Protein AF-A0A9E7U397-F1 (afdb_monomer)

Solvent-accessible surface area (backbone atoms only — not comparable to full-atom values): 7017 Å² total; per-residue (Å²): 142,60,69,73,54,60,52,48,53,43,51,49,54,28,58,77,47,36,85,42,68,35,24,32,30,42,39,31,30,74,76,70,73,52,68,56,55,71,66,28,56,56,48,25,14,54,76,50,63,19,50,35,19,38,38,29,32,56,91,81,22,45,33,40,37,34,31,75,79,85,44,34,35,40,39,33,34,32,80,96,76,44,77,77,44,74,53,75,40,52,72,71,59,47,50,60,67,51,56,92,46,42,78,70,41,81,42,44,31,78,81,39,66,80,60,35,69,68,49,48,60,50,55,58,68,80,49,137

Sequence (128 aa):
MSTGSSDEDLRETLLEHSDHRAVRNVFQAHVGGGEADLTDLLETMRATDGVVALVAQDGAADVYARWNGTRFEHLSVWPPWTITNYDHTDRADLERFLDGKANVRPTLHDATPFASPTTVGSLQRFWP

pLDDT: mean 89.65, std 13.43, range [36.56, 98.44]

Organism: NCBI:txid1364945

Radius of gyration: 14.21 Å; Cα contacts (8 Å, |Δi|>4): 202; chains: 1; bounding box: 32×30×36 Å

Mean predicted aligned error: 5.09 Å

Structure (mmCIF, N/CA/C/O backbone):
data_AF-A0A9E7U397-F1
#
_entry.id   AF-A0A9E7U397-F1
#
loop_
_atom_site.group_PDB
_atom_site.id
_atom_site.type_symbol
_atom_site.label_atom_id
_atom_site.label_alt_id
_atom_site.label_comp_id
_atom_site.label_asym_id
_atom_site.label_entity_id
_atom_site.label_seq_id
_atom_site.pdbx_PDB_ins_code
_atom_site.Cartn_x
_atom_site.Cartn_y
_atom_site.Cartn_z
_atom_site.occupancy
_atom_site.B_iso_or_equiv
_atom_site.auth_seq_id
_atom_site.auth_comp_id
_atom_site.auth_asym_id
_atom_site.auth_atom_id
_atom_site.pdbx_PDB_model_num
ATOM 1 N N . MET A 1 1 ? 19.650 1.712 11.452 1.00 40.09 1 MET A N 1
ATOM 2 C CA . MET A 1 1 ? 18.913 0.943 12.475 1.00 40.09 1 MET A CA 1
ATOM 3 C C . MET A 1 1 ? 17.687 1.766 12.847 1.00 40.09 1 MET A C 1
ATOM 5 O O . MET A 1 1 ? 17.814 2.626 13.701 1.00 40.09 1 MET A O 1
ATOM 9 N N . SER A 1 2 ? 16.558 1.569 12.158 1.00 46.00 2 SER A N 1
ATOM 10 C CA . SER A 1 2 ? 15.288 2.277 12.446 1.00 46.00 2 SER A CA 1
ATOM 11 C C . SER A 1 2 ? 14.057 1.376 12.298 1.00 46.00 2 SER A C 1
ATOM 13 O O . SER A 1 2 ? 12.939 1.840 12.464 1.00 46.00 2 SER A O 1
ATOM 15 N N . THR A 1 3 ? 14.248 0.083 12.017 1.00 54.09 3 THR A N 1
ATOM 16 C CA . THR A 1 3 ? 13.162 -0.864 11.734 1.00 54.09 3 THR A CA 1
ATOM 17 C C . THR A 1 3 ? 12.205 -1.050 12.910 1.00 54.09 3 THR A C 1
ATOM 19 O O . THR A 1 3 ? 11.043 -1.331 12.679 1.00 54.09 3 THR A O 1
ATOM 22 N N . GLY A 1 4 ? 12.668 -0.853 14.150 1.00 61.34 4 GLY A N 1
ATOM 23 C CA . GLY A 1 4 ? 11.817 -0.969 15.339 1.00 61.34 4 GLY A CA 1
ATOM 24 C C . GLY A 1 4 ? 10.849 0.198 15.552 1.00 61.34 4 GLY A C 1
ATOM 25 O O . GLY A 1 4 ? 9.846 -0.003 16.215 1.00 61.34 4 GLY A O 1
ATOM 26 N N . SER A 1 5 ? 11.120 1.390 14.997 1.00 76.50 5 SER A N 1
ATOM 27 C CA . SER A 1 5 ? 10.171 2.515 15.088 1.00 76.50 5 SER A CA 1
ATOM 28 C C . SER A 1 5 ? 9.059 2.326 14.071 1.00 76.50 5 SER A C 1
ATOM 30 O O . SER A 1 5 ? 7.911 2.228 14.452 1.00 76.50 5 SER A O 1
ATOM 32 N N . SER A 1 6 ? 9.401 2.149 12.791 1.00 83.25 6 SER A N 1
ATOM 33 C CA . SER A 1 6 ? 8.396 2.077 11.722 1.00 83.25 6 SER A CA 1
ATOM 34 C C . SER A 1 6 ? 7.453 0.875 11.822 1.00 83.25 6 SER A C 1
ATOM 36 O O . SER A 1 6 ? 6.335 0.946 11.326 1.00 83.25 6 SER A O 1
ATOM 38 N N . ASP A 1 7 ? 7.911 -0.229 12.414 1.00 88.94 7 ASP A N 1
ATOM 39 C CA . ASP A 1 7 ? 7.076 -1.405 12.678 1.00 88.94 7 ASP A CA 1
ATOM 40 C C . ASP A 1 7 ? 6.098 -1.150 13.836 1.00 88.94 7 ASP A C 1
ATOM 42 O O . ASP A 1 7 ? 4.907 -1.415 13.699 1.00 88.94 7 ASP A O 1
ATOM 46 N N . GLU A 1 8 ? 6.562 -0.538 14.933 1.00 93.31 8 GLU A N 1
ATOM 47 C CA . GLU A 1 8 ? 5.686 -0.132 16.040 1.00 93.31 8 GLU A CA 1
ATOM 48 C C . GLU A 1 8 ? 4.706 0.967 15.599 1.00 93.31 8 GLU A C 1
ATOM 50 O O . GLU A 1 8 ? 3.516 0.855 15.862 1.00 93.31 8 GLU A O 1
ATOM 55 N N . ASP A 1 9 ? 5.163 1.956 14.831 1.00 95.12 9 ASP A N 1
ATOM 56 C CA . ASP A 1 9 ? 4.332 3.029 14.274 1.00 95.12 9 ASP A CA 1
ATOM 57 C C . ASP A 1 9 ? 3.228 2.453 13.352 1.00 95.12 9 ASP A C 1
ATOM 59 O O . ASP A 1 9 ? 2.070 2.883 13.384 1.00 95.12 9 ASP A O 1
ATOM 63 N N . LEU A 1 10 ? 3.555 1.433 12.540 1.00 96.38 10 LEU A N 1
ATOM 64 C CA . LEU A 1 10 ? 2.573 0.720 11.715 1.00 96.38 10 LEU A CA 1
ATOM 65 C C . LEU A 1 10 ? 1.579 -0.052 12.584 1.00 96.38 10 LEU A C 1
ATOM 67 O O . LEU A 1 10 ? 0.374 -0.017 12.330 1.00 96.38 10 LEU A O 1
ATOM 71 N N . ARG A 1 11 ? 2.071 -0.748 13.609 1.00 96.75 11 ARG A N 1
ATOM 72 C CA . ARG A 1 11 ? 1.239 -1.489 14.554 1.00 96.75 11 ARG A CA 1
ATOM 73 C C . ARG A 1 11 ? 0.264 -0.571 15.289 1.00 96.75 11 ARG A C 1
ATOM 75 O O . ARG A 1 11 ? -0.908 -0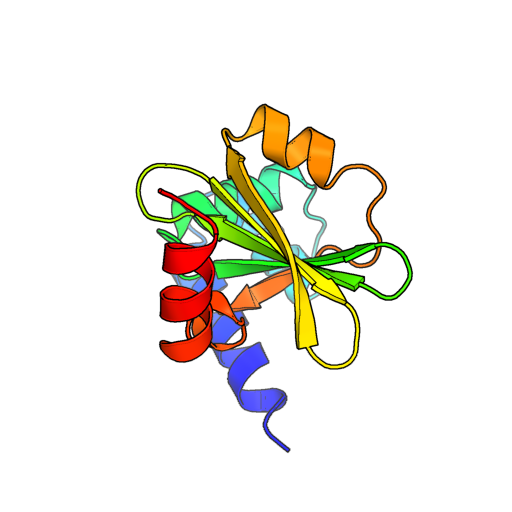.930 15.399 1.00 96.75 11 ARG A O 1
ATOM 82 N N . GLU A 1 12 ? 0.728 0.573 15.782 1.00 97.06 12 GLU A N 1
ATOM 83 C CA . GLU A 1 12 ? -0.101 1.581 16.447 1.00 97.06 12 GLU A CA 1
ATOM 84 C C . GLU A 1 12 ? -1.168 2.113 15.489 1.00 97.06 12 GLU A C 1
ATOM 86 O O . GLU A 1 12 ? -2.353 2.034 15.807 1.00 97.06 12 GLU A O 1
ATOM 91 N N . THR A 1 13 ? -0.782 2.505 14.271 1.00 97.25 13 THR A N 1
ATOM 92 C CA . THR A 1 13 ? -1.724 2.953 13.228 1.00 97.25 13 THR A CA 1
ATOM 93 C C . THR A 1 13 ? -2.812 1.905 12.954 1.00 97.25 13 THR A C 1
ATOM 95 O O . THR A 1 13 ? -4.004 2.208 12.903 1.00 97.25 13 THR A O 1
ATOM 98 N N . LEU A 1 14 ? -2.434 0.634 12.790 1.00 97.50 14 LEU A N 1
ATOM 99 C CA . LEU A 1 14 ? -3.395 -0.448 12.556 1.00 97.50 14 LEU A CA 1
ATOM 100 C C . LEU A 1 14 ? -4.311 -0.683 13.771 1.00 97.50 14 LEU A C 1
ATOM 102 O O . LEU A 1 14 ? -5.483 -1.027 13.607 1.00 97.50 14 LEU A O 1
ATOM 106 N N . LEU A 1 15 ? -3.800 -0.501 14.990 1.00 97.25 15 LEU A N 1
ATOM 107 C CA . LEU A 1 15 ? -4.586 -0.630 16.213 1.00 97.25 15 LEU A CA 1
ATOM 108 C C . LEU A 1 15 ? -5.604 0.510 16.359 1.00 97.25 15 LEU A C 1
ATOM 110 O O . LEU A 1 15 ? -6.760 0.242 16.695 1.00 97.25 15 LEU A O 1
ATOM 114 N N . GLU A 1 16 ? -5.203 1.749 16.069 1.00 97.69 16 GLU A N 1
ATOM 115 C CA . GLU A 1 16 ? -6.055 2.947 16.124 1.00 97.69 16 GLU A CA 1
ATOM 116 C C . GLU A 1 16 ? -7.290 2.834 15.222 1.00 97.69 16 GLU A C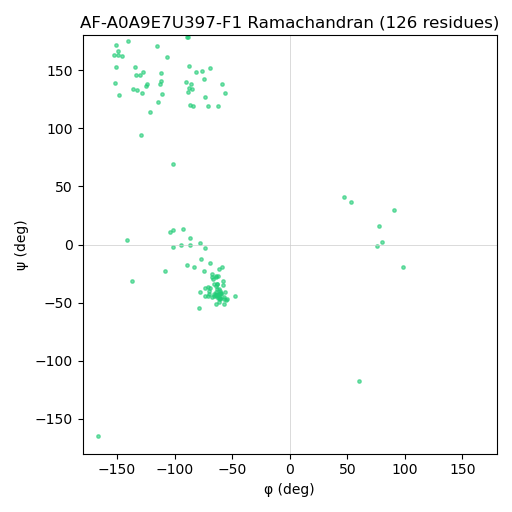 1
ATOM 118 O O . GLU A 1 16 ? -8.370 3.283 15.597 1.00 97.69 16 GLU A O 1
ATOM 123 N N . HIS A 1 17 ? -7.145 2.168 14.075 1.00 97.06 17 HIS A N 1
ATOM 124 C CA . HIS A 1 17 ? -8.202 1.978 13.077 1.00 97.06 17 HIS A CA 1
ATOM 125 C C . HIS A 1 17 ? -8.856 0.575 13.122 1.00 97.06 17 HIS A C 1
ATOM 127 O O . HIS A 1 17 ? -9.568 0.171 12.197 1.00 97.06 17 HIS A O 1
ATOM 133 N N . SER A 1 18 ? -8.611 -0.210 14.180 1.00 95.44 18 SER A N 1
ATOM 134 C CA . SER A 1 18 ? -9.049 -1.617 14.291 1.00 95.44 18 SER A CA 1
ATOM 135 C C . SER A 1 18 ? -10.555 -1.820 14.541 1.00 95.44 18 SER A C 1
ATOM 137 O O . SER A 1 18 ? -11.056 -2.957 14.565 1.00 95.44 18 SER A O 1
ATOM 139 N N . ASP A 1 19 ? -11.319 -0.740 14.697 1.00 96.75 19 ASP A N 1
ATOM 140 C CA . ASP A 1 19 ? -12.779 -0.774 14.638 1.00 96.75 19 ASP A CA 1
ATOM 141 C C . ASP A 1 19 ? -13.256 -1.210 13.239 1.00 96.75 19 ASP A C 1
ATOM 143 O O . ASP A 1 19 ? -14.208 -1.995 13.117 1.00 96.75 19 ASP A O 1
ATOM 147 N N . HIS A 1 20 ? -12.517 -0.833 12.188 1.00 97.69 20 HIS A N 1
ATOM 148 C CA . HIS A 1 20 ? -12.745 -1.307 10.830 1.00 97.69 20 HIS A CA 1
ATOM 149 C C . HIS A 1 20 ? -12.293 -2.767 10.662 1.00 97.69 20 HIS A C 1
ATOM 151 O O . HIS A 1 20 ? -11.153 -3.134 10.951 1.00 97.69 20 HIS A O 1
ATOM 157 N N . ARG A 1 21 ? -13.182 -3.633 10.150 1.00 97.75 21 ARG A N 1
ATOM 158 C CA . ARG A 1 21 ? -12.931 -5.087 10.055 1.00 97.75 21 ARG A CA 1
ATOM 159 C C . ARG A 1 21 ? -11.646 -5.426 9.290 1.00 97.75 21 ARG A C 1
ATOM 161 O O . ARG A 1 21 ? -10.872 -6.236 9.784 1.00 97.75 21 ARG A O 1
ATOM 168 N N . ALA A 1 22 ? -11.443 -4.821 8.121 1.00 97.69 22 ALA A N 1
ATOM 169 C CA . ALA A 1 22 ? -10.267 -5.082 7.289 1.00 97.69 22 ALA A CA 1
ATOM 170 C C . ALA A 1 22 ? -8.964 -4.731 8.025 1.00 97.69 22 ALA A C 1
ATOM 172 O O . ALA A 1 22 ? -8.049 -5.545 8.100 1.00 97.69 22 ALA A O 1
ATOM 173 N N . VAL A 1 23 ? -8.933 -3.563 8.673 1.00 98.19 23 VAL A N 1
ATOM 174 C CA . VAL A 1 23 ? -7.763 -3.099 9.426 1.00 98.19 23 VAL A CA 1
ATOM 175 C C . VAL A 1 23 ? -7.482 -4.026 10.605 1.00 98.19 23 VAL A C 1
ATOM 177 O O . VAL A 1 23 ? -6.337 -4.396 10.841 1.00 98.19 23 VAL A O 1
ATOM 180 N N . ARG A 1 24 ? -8.524 -4.482 11.312 1.00 98.12 24 ARG A N 1
ATOM 181 C CA . ARG A 1 24 ? -8.372 -5.466 12.390 1.00 98.12 24 ARG A CA 1
ATOM 182 C C . ARG A 1 24 ? -7.761 -6.775 11.903 1.00 98.12 24 ARG A C 1
ATOM 184 O O . ARG A 1 24 ? -6.906 -7.321 12.595 1.00 98.12 24 ARG A O 1
ATOM 191 N N . ASN A 1 25 ? -8.190 -7.284 10.751 1.00 98.25 25 ASN A N 1
ATOM 192 C CA . ASN A 1 25 ? -7.617 -8.499 10.171 1.00 98.25 25 ASN A CA 1
ATOM 193 C C . ASN A 1 25 ? -6.130 -8.296 9.848 1.00 98.25 25 ASN A C 1
ATOM 195 O O . ASN A 1 25 ? -5.301 -9.109 10.255 1.00 98.25 25 ASN A O 1
ATOM 199 N N . VAL A 1 26 ? -5.779 -7.171 9.214 1.00 97.88 26 VAL A N 1
ATOM 200 C CA . VAL A 1 26 ? -4.384 -6.814 8.910 1.00 97.88 26 VAL A CA 1
ATOM 201 C C . VAL A 1 26 ? -3.551 -6.651 10.182 1.00 97.88 26 VAL A C 1
ATOM 203 O O . VAL A 1 26 ? -2.445 -7.180 10.241 1.00 97.88 26 VAL A O 1
ATOM 206 N N . PHE A 1 27 ? -4.081 -6.008 11.226 1.00 97.69 27 PHE A N 1
ATOM 207 C CA . PHE A 1 27 ? -3.430 -5.916 12.535 1.00 97.69 27 PHE A CA 1
ATOM 208 C C . PHE A 1 27 ? -3.129 -7.303 13.113 1.00 97.69 27 PHE A C 1
ATOM 210 O O . PHE A 1 27 ? -1.994 -7.577 13.496 1.00 97.69 27 PHE A O 1
ATOM 217 N N . GLN A 1 28 ? -4.128 -8.194 13.153 1.00 97.25 28 GLN A N 1
ATOM 218 C CA . GLN A 1 28 ? -3.964 -9.550 13.684 1.00 97.25 28 GLN A CA 1
ATOM 219 C C . GLN A 1 28 ? -2.933 -10.348 12.880 1.00 97.25 28 GLN A C 1
ATOM 221 O O . GLN A 1 28 ? -2.089 -11.012 13.476 1.00 97.25 28 GLN A O 1
ATOM 226 N N . ALA A 1 29 ? -2.953 -10.250 11.549 1.00 96.62 29 ALA A N 1
ATOM 227 C CA . ALA A 1 29 ? -1.949 -10.877 10.694 1.00 96.62 29 ALA A CA 1
ATOM 228 C C . ALA A 1 29 ? -0.541 -10.314 10.945 1.00 96.62 29 ALA A C 1
ATOM 230 O O . ALA A 1 29 ? 0.415 -11.076 11.073 1.00 96.62 29 ALA A O 1
ATOM 231 N N . HIS A 1 30 ? -0.419 -8.992 11.087 1.00 94.50 30 HIS A N 1
ATOM 232 C CA . HIS A 1 30 ? 0.852 -8.309 11.325 1.00 94.50 30 HIS A CA 1
ATOM 233 C C . HIS A 1 30 ? 1.504 -8.721 12.656 1.00 94.50 30 HIS A C 1
ATOM 235 O O . HIS A 1 30 ? 2.710 -8.945 12.699 1.00 94.50 30 HIS A O 1
ATOM 241 N N . VAL A 1 31 ? 0.714 -8.921 13.719 1.00 94.50 31 VAL A N 1
ATOM 242 C CA . VAL A 1 31 ? 1.213 -9.402 15.026 1.00 94.50 31 VAL A CA 1
ATOM 243 C C . VAL A 1 31 ? 1.286 -10.935 15.143 1.00 94.50 31 VAL A C 1
ATOM 245 O O . VAL A 1 31 ? 1.581 -11.456 16.218 1.00 94.50 31 VAL A O 1
ATOM 248 N N . GLY A 1 32 ? 1.011 -11.675 14.061 1.00 91.88 32 GLY A N 1
ATOM 249 C CA . GLY A 1 32 ? 1.091 -13.141 14.010 1.00 91.88 32 GLY A CA 1
ATOM 250 C C . GLY A 1 32 ? -0.082 -13.894 14.655 1.00 91.88 32 GLY A C 1
ATOM 251 O O . GLY A 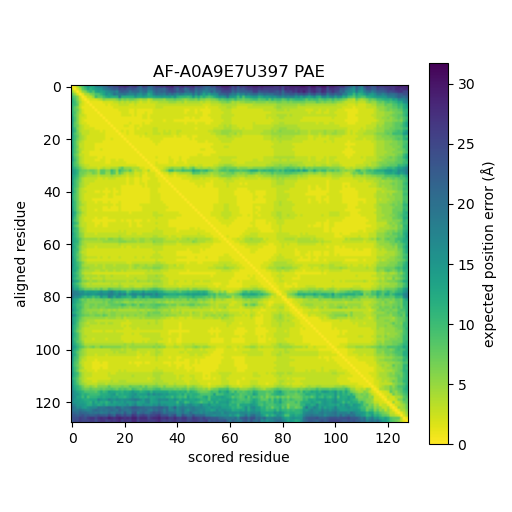1 32 ? 0.040 -15.082 14.945 1.00 91.88 32 GLY A O 1
ATOM 252 N N . GLY A 1 33 ? -1.206 -13.218 14.906 1.00 89.75 33 GLY A N 1
ATOM 253 C CA . GLY A 1 33 ? -2.412 -13.768 15.538 1.00 89.75 33 GLY A CA 1
ATOM 254 C C . GLY A 1 33 ? -3.557 -14.122 14.580 1.00 89.75 33 GLY A C 1
ATOM 255 O O . GLY A 1 33 ? -4.590 -14.610 15.036 1.00 89.75 33 GLY A O 1
ATOM 256 N N . GLY A 1 34 ? -3.409 -13.884 13.274 1.00 93.06 34 GLY A N 1
ATOM 257 C CA . GLY A 1 34 ? -4.465 -14.125 12.290 1.00 93.06 34 GLY A CA 1
ATOM 258 C C . GLY A 1 34 ? -3.979 -14.094 10.845 1.00 93.06 34 GLY A C 1
ATOM 259 O O . GLY A 1 34 ? -2.782 -14.143 10.576 1.00 93.06 34 GLY A O 1
ATOM 260 N N . GLU A 1 35 ? -4.930 -14.000 9.920 1.00 94.19 35 GLU A N 1
ATOM 261 C CA . GLU A 1 35 ? -4.687 -13.906 8.481 1.00 94.19 35 GLU A CA 1
ATOM 262 C C . GLU A 1 35 ? -5.432 -12.693 7.917 1.00 94.19 35 GLU A C 1
ATOM 264 O O . GLU A 1 35 ? -6.495 -12.314 8.416 1.00 94.19 35 GLU A O 1
ATOM 269 N N . ALA A 1 36 ? -4.861 -12.092 6.878 1.00 96.56 36 ALA A N 1
ATOM 270 C CA . ALA A 1 36 ? -5.476 -11.032 6.098 1.00 96.56 36 ALA A CA 1
ATOM 271 C C . ALA A 1 36 ? -5.302 -11.374 4.622 1.00 96.56 36 ALA A C 1
ATOM 273 O O . ALA A 1 36 ? -4.206 -11.752 4.197 1.00 96.56 36 ALA A O 1
ATOM 274 N N . ASP A 1 37 ? -6.381 -11.266 3.856 1.00 96.19 37 ASP A N 1
ATOM 275 C CA . ASP A 1 37 ? -6.326 -11.454 2.412 1.00 96.19 37 ASP A CA 1
ATOM 276 C C . ASP A 1 37 ? -5.997 -10.136 1.686 1.00 96.19 37 ASP A C 1
ATOM 278 O O . ASP A 1 37 ? -5.820 -9.073 2.290 1.00 96.19 37 ASP A O 1
ATOM 282 N N . LEU A 1 38 ? -5.885 -10.199 0.357 1.00 96.81 38 LEU A N 1
ATOM 283 C CA . LEU A 1 38 ? -5.603 -9.013 -0.449 1.00 96.81 38 LEU A CA 1
ATOM 284 C C . LEU A 1 38 ? -6.726 -7.970 -0.351 1.00 96.81 38 LEU A C 1
ATOM 286 O O . LEU A 1 38 ? -6.442 -6.775 -0.349 1.00 96.81 38 LEU A O 1
ATOM 290 N N . THR A 1 39 ? -7.986 -8.394 -0.219 1.00 97.06 39 THR A N 1
ATOM 291 C CA . THR A 1 39 ? -9.110 -7.465 -0.049 1.00 97.06 39 THR A CA 1
ATOM 292 C C . THR A 1 39 ? -8.977 -6.694 1.264 1.00 97.06 39 THR A C 1
ATOM 294 O O . THR A 1 39 ? -9.126 -5.472 1.263 1.00 97.06 39 THR A O 1
ATOM 297 N N . ASP A 1 40 ? -8.623 -7.366 2.361 1.00 98.06 40 ASP A N 1
ATOM 298 C CA . ASP A 1 40 ? -8.367 -6.734 3.658 1.00 98.06 40 ASP A CA 1
ATOM 299 C C . ASP A 1 40 ? -7.217 -5.714 3.573 1.00 98.06 40 ASP A C 1
ATOM 301 O O . ASP A 1 40 ? -7.316 -4.610 4.116 1.00 98.06 40 ASP A O 1
ATOM 305 N N . LEU A 1 41 ? -6.141 -6.041 2.850 1.00 98.06 41 LEU A N 1
ATOM 306 C CA . LEU A 1 41 ? -5.008 -5.136 2.627 1.00 98.06 41 LEU A CA 1
ATOM 307 C C . LEU A 1 41 ? -5.401 -3.884 1.825 1.00 98.06 41 LEU A C 1
ATOM 309 O O . LEU A 1 41 ? -5.021 -2.770 2.191 1.00 98.06 41 LEU A O 1
ATOM 313 N N . LEU A 1 42 ? -6.181 -4.046 0.753 1.00 97.81 42 LEU A N 1
ATOM 314 C CA . LEU A 1 42 ? -6.644 -2.926 -0.071 1.00 97.81 42 LEU A CA 1
ATOM 315 C C . LEU A 1 42 ? -7.620 -2.017 0.681 1.00 97.81 42 LEU A C 1
ATOM 317 O O . LEU A 1 42 ? -7.487 -0.792 0.642 1.00 97.81 42 LEU A O 1
ATOM 321 N N . GLU A 1 43 ? -8.582 -2.608 1.391 1.00 98.12 43 GLU A N 1
ATOM 322 C CA . GLU A 1 43 ? -9.540 -1.856 2.204 1.00 98.12 43 GLU A CA 1
ATOM 323 C C . GLU A 1 43 ? -8.864 -1.165 3.390 1.00 98.12 43 GLU A C 1
ATOM 325 O O . GLU A 1 43 ? -9.296 -0.085 3.785 1.00 98.12 43 GLU A O 1
ATOM 330 N N . THR A 1 44 ? -7.773 -1.722 3.922 1.00 98.44 44 THR A N 1
ATOM 331 C CA . THR A 1 44 ? -6.979 -1.065 4.970 1.00 98.44 44 THR A CA 1
ATOM 332 C C . THR A 1 44 ? -6.416 0.266 4.489 1.00 98.44 44 THR A C 1
ATOM 334 O O . THR A 1 44 ? -6.614 1.265 5.173 1.00 98.44 44 THR A O 1
ATOM 337 N N . MET A 1 45 ? -5.820 0.329 3.290 1.00 98.25 45 MET A N 1
ATOM 338 C CA . MET A 1 45 ? -5.318 1.602 2.749 1.00 98.25 45 MET A CA 1
ATOM 339 C C . MET A 1 45 ? -6.414 2.672 2.685 1.00 98.25 45 MET A C 1
ATOM 341 O O . MET A 1 45 ? -6.173 3.830 3.016 1.00 98.25 45 MET A O 1
ATOM 345 N N . ARG A 1 46 ? -7.629 2.288 2.275 1.00 97.38 46 ARG A N 1
ATOM 346 C CA . ARG A 1 46 ? -8.773 3.203 2.192 1.00 97.38 46 ARG A CA 1
ATOM 347 C C . ARG A 1 46 ? -9.280 3.609 3.579 1.00 97.38 46 ARG A C 1
ATOM 349 O O . ARG A 1 46 ? -9.577 4.778 3.798 1.00 97.38 46 ARG A O 1
ATOM 356 N N . ALA A 1 47 ? -9.397 2.659 4.505 1.00 97.81 47 ALA A N 1
ATOM 357 C CA . ALA A 1 47 ? -9.906 2.892 5.856 1.00 97.81 47 ALA A CA 1
ATOM 358 C C . ALA A 1 47 ? -8.973 3.773 6.703 1.00 97.81 47 ALA A C 1
ATOM 360 O O . ALA A 1 47 ? -9.450 4.502 7.569 1.00 97.81 47 ALA A O 1
ATOM 361 N N . THR A 1 48 ? -7.668 3.743 6.424 1.00 97.56 48 THR A N 1
ATOM 362 C CA . THR A 1 48 ? -6.665 4.615 7.055 1.00 97.56 48 THR A CA 1
ATOM 363 C C . THR A 1 48 ? -6.405 5.899 6.262 1.00 97.56 48 THR A C 1
ATOM 365 O O . THR A 1 48 ? -5.373 6.528 6.454 1.00 97.56 48 THR A O 1
ATOM 368 N N . ASP A 1 49 ? -7.259 6.236 5.292 1.00 96.69 49 ASP A N 1
ATOM 369 C CA . ASP A 1 49 ? -7.102 7.389 4.390 1.00 96.69 49 ASP A CA 1
ATOM 370 C C . ASP A 1 49 ? -5.690 7.529 3.780 1.00 96.69 49 ASP A C 1
ATOM 372 O O . ASP A 1 49 ? -5.116 8.609 3.675 1.00 96.69 49 ASP A O 1
ATOM 376 N N . GLY A 1 50 ? -5.098 6.401 3.381 1.00 96.06 50 GLY A N 1
ATOM 377 C CA . GLY A 1 50 ? -3.783 6.353 2.743 1.00 96.06 50 GLY A CA 1
ATOM 378 C C . GLY A 1 50 ? -2.581 6.451 3.683 1.00 96.06 50 GLY A C 1
ATOM 379 O O . GLY A 1 50 ? -1.457 6.408 3.185 1.00 96.06 50 GLY A O 1
ATOM 380 N N . VAL A 1 51 ? -2.773 6.530 5.009 1.00 97.00 51 VAL A N 1
ATOM 381 C CA . VAL A 1 51 ? -1.664 6.457 5.984 1.00 97.00 51 VAL A CA 1
ATOM 382 C C . VAL A 1 51 ? -0.930 5.117 5.866 1.00 97.00 51 VAL A C 1
ATOM 384 O O . VAL A 1 51 ? 0.303 5.077 5.862 1.00 97.00 51 VAL A O 1
ATOM 387 N N . VAL A 1 52 ? -1.678 4.023 5.701 1.00 97.81 52 VAL A N 1
ATOM 388 C CA . VAL A 1 52 ? -1.128 2.718 5.326 1.00 97.81 52 VAL A CA 1
ATOM 389 C C . VAL A 1 52 ? -1.072 2.603 3.803 1.00 97.81 52 VAL A C 1
ATOM 391 O O . VAL A 1 52 ? -2.047 2.857 3.094 1.00 97.81 52 VAL A O 1
ATOM 394 N N . ALA A 1 53 ? 0.085 2.175 3.314 1.00 97.94 53 ALA A N 1
ATOM 395 C CA . ALA A 1 53 ? 0.369 1.807 1.936 1.00 97.94 53 ALA A CA 1
ATOM 396 C C . ALA A 1 53 ? 0.702 0.309 1.854 1.00 97.94 53 ALA A C 1
ATOM 398 O O . ALA A 1 53 ? 0.903 -0.361 2.870 1.00 97.94 53 ALA A O 1
ATOM 399 N N . LEU A 1 54 ? 0.799 -0.226 0.640 1.00 97.94 54 LEU A N 1
ATOM 400 C CA . LEU A 1 54 ? 1.305 -1.574 0.397 1.00 97.94 54 LEU A CA 1
ATOM 401 C C . LEU A 1 54 ? 2.642 -1.526 -0.328 1.00 97.94 54 LEU A C 1
ATOM 403 O O . LEU A 1 54 ? 2.880 -0.672 -1.184 1.00 97.94 54 LEU A O 1
ATOM 407 N N . VAL A 1 55 ? 3.484 -2.506 -0.019 1.00 97.31 55 VAL A N 1
ATOM 408 C CA . VAL A 1 55 ? 4.670 -2.839 -0.801 1.00 97.31 55 VAL A CA 1
ATOM 409 C C . VAL A 1 55 ? 4.610 -4.308 -1.209 1.00 97.31 55 VAL A C 1
ATOM 411 O O . VAL A 1 55 ? 4.231 -5.171 -0.420 1.00 97.31 55 VAL A O 1
ATOM 414 N N . ALA A 1 56 ? 4.985 -4.582 -2.449 1.00 97.50 56 ALA A N 1
ATOM 415 C CA . ALA A 1 56 ? 5.070 -5.901 -3.054 1.00 97.50 56 ALA A CA 1
ATOM 416 C C . ALA A 1 56 ? 6.319 -5.986 -3.941 1.00 97.50 56 ALA A C 1
ATOM 418 O O . ALA A 1 56 ? 7.027 -4.997 -4.138 1.00 97.50 56 ALA A O 1
ATOM 419 N N . GLN A 1 57 ? 6.586 -7.169 -4.484 1.00 96.25 57 GLN A N 1
ATOM 420 C CA . GLN A 1 57 ? 7.710 -7.421 -5.380 1.00 96.25 57 GLN A CA 1
ATOM 421 C C . GLN A 1 57 ? 7.237 -8.031 -6.697 1.00 96.25 57 GLN A C 1
ATOM 423 O O . GLN A 1 57 ? 6.408 -8.945 -6.714 1.00 96.25 57 GLN A O 1
ATOM 428 N N . ASP A 1 58 ? 7.805 -7.531 -7.793 1.00 94.81 58 ASP A N 1
ATOM 429 C CA . ASP A 1 58 ? 7.606 -8.034 -9.151 1.00 94.81 58 ASP A 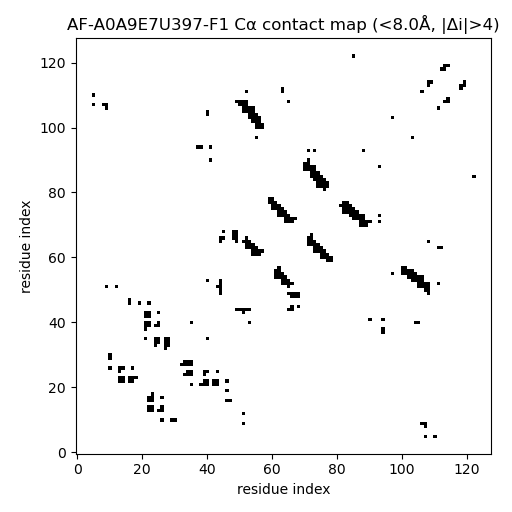CA 1
ATOM 430 C C . ASP A 1 58 ? 8.968 -8.263 -9.819 1.00 94.81 58 ASP A C 1
ATOM 432 O O . ASP A 1 58 ? 9.626 -7.340 -10.311 1.00 94.81 58 ASP A O 1
ATOM 436 N N . GLY A 1 59 ? 9.457 -9.502 -9.740 1.00 92.81 59 GLY A N 1
ATOM 437 C CA . GLY A 1 59 ? 10.838 -9.821 -10.090 1.00 92.81 59 GLY A CA 1
ATOM 438 C C . GLY A 1 59 ? 11.822 -9.049 -9.206 1.00 92.81 59 GLY A C 1
ATOM 439 O O . GLY A 1 59 ? 11.853 -9.247 -7.995 1.00 92.81 59 GLY A O 1
ATOM 440 N N . ALA A 1 60 ? 12.635 -8.182 -9.815 1.00 91.31 60 ALA A N 1
ATOM 441 C CA . ALA A 1 60 ? 13.556 -7.306 -9.085 1.00 91.31 60 ALA A CA 1
ATOM 442 C C . ALA A 1 60 ? 12.979 -5.908 -8.803 1.00 91.31 60 ALA A C 1
ATOM 444 O O . ALA A 1 60 ? 13.682 -5.084 -8.223 1.00 91.31 60 ALA A O 1
ATOM 445 N N . ALA A 1 61 ? 11.744 -5.623 -9.231 1.00 93.12 61 ALA A N 1
ATOM 446 C CA . ALA A 1 61 ? 11.087 -4.349 -8.981 1.00 93.12 61 ALA A CA 1
ATOM 447 C C . ALA A 1 61 ? 10.381 -4.358 -7.623 1.00 93.12 61 ALA A C 1
ATOM 449 O O . ALA A 1 61 ? 9.671 -5.314 -7.296 1.00 93.12 61 ALA A O 1
ATOM 450 N N . ASP A 1 62 ? 10.495 -3.253 -6.893 1.00 95.44 62 ASP A N 1
ATOM 451 C CA . ASP A 1 62 ? 9.595 -2.959 -5.784 1.00 95.44 62 ASP A CA 1
ATOM 452 C C . ASP A 1 62 ? 8.336 -2.282 -6.332 1.00 95.44 62 ASP A C 1
ATOM 454 O O . ASP A 1 62 ? 8.396 -1.369 -7.164 1.00 95.44 62 ASP A O 1
ATOM 458 N N . VAL A 1 63 ? 7.181 -2.748 -5.873 1.00 96.06 63 VAL A N 1
ATOM 459 C CA . VAL A 1 63 ? 5.869 -2.234 -6.256 1.00 96.06 63 VAL A CA 1
ATOM 460 C C . VAL A 1 63 ? 5.225 -1.614 -5.032 1.00 96.06 63 VAL A C 1
ATOM 462 O O . VAL A 1 63 ? 5.036 -2.290 -4.028 1.00 96.06 63 VAL A O 1
ATOM 465 N N . TYR A 1 64 ? 4.860 -0.344 -5.123 1.00 96.62 64 TYR A N 1
ATOM 466 C CA . TYR A 1 64 ? 4.181 0.386 -4.061 1.00 96.62 64 TYR A CA 1
ATOM 467 C C . TYR A 1 64 ? 2.762 0.708 -4.497 1.00 96.62 64 TYR A C 1
ATOM 469 O O . TYR A 1 64 ? 2.552 1.078 -5.649 1.00 96.62 64 TYR A O 1
ATOM 477 N N . ALA A 1 65 ? 1.803 0.608 -3.586 1.00 97.56 65 ALA A N 1
ATOM 478 C CA . ALA A 1 65 ? 0.434 1.046 -3.817 1.00 97.56 65 ALA A CA 1
ATOM 479 C C . ALA A 1 65 ? -0.070 1.867 -2.631 1.00 97.56 65 ALA A C 1
ATOM 481 O O . ALA A 1 65 ? 0.312 1.601 -1.492 1.00 97.56 65 ALA A O 1
ATOM 482 N N . ARG A 1 66 ? -0.914 2.866 -2.890 1.00 96.75 66 ARG A N 1
ATOM 483 C CA . ARG A 1 66 ? -1.554 3.673 -1.844 1.00 96.75 66 ARG A CA 1
ATOM 484 C C . ARG A 1 66 ? -2.959 4.106 -2.237 1.00 96.75 66 ARG A C 1
ATOM 486 O O . ARG A 1 66 ? -3.302 4.144 -3.417 1.00 96.75 66 ARG A O 1
ATOM 493 N N . TRP A 1 67 ? -3.734 4.507 -1.239 1.00 97.56 67 TRP A N 1
ATOM 494 C CA . TRP A 1 67 ? -4.920 5.337 -1.422 1.00 97.56 67 TRP A CA 1
ATOM 495 C C . TRP A 1 67 ? -4.517 6.818 -1.387 1.00 97.56 67 TRP A C 1
ATOM 497 O O . TRP A 1 67 ? -3.740 7.216 -0.524 1.00 97.56 67 TRP A O 1
ATOM 507 N N . ASN A 1 68 ? -5.016 7.637 -2.318 1.00 93.38 68 ASN A N 1
ATOM 508 C CA . ASN A 1 68 ? -4.677 9.069 -2.392 1.00 93.38 68 ASN A CA 1
ATOM 509 C C . ASN A 1 68 ? -5.788 10.014 -1.885 1.00 93.38 68 ASN A C 1
ATOM 511 O O . ASN A 1 68 ? -5.740 11.213 -2.160 1.00 93.38 68 ASN A O 1
ATOM 515 N N . GLY A 1 69 ? -6.827 9.473 -1.242 1.00 93.69 69 GLY A N 1
ATOM 516 C CA . GLY A 1 69 ? -8.044 10.198 -0.851 1.00 93.69 69 GLY A CA 1
ATOM 517 C C . GLY A 1 69 ? -9.225 10.013 -1.815 1.00 93.69 69 GLY A C 1
ATOM 518 O O . GLY A 1 69 ? -10.374 10.227 -1.436 1.00 93.69 69 GLY A O 1
ATOM 519 N N . THR A 1 70 ? -8.976 9.592 -3.061 1.00 93.25 70 THR A N 1
ATOM 520 C CA . THR A 1 70 ? -10.026 9.445 -4.094 1.00 93.25 70 THR A CA 1
ATOM 521 C C . THR A 1 70 ? -9.929 8.176 -4.936 1.00 93.25 70 THR A C 1
ATOM 523 O O . THR A 1 70 ? -10.953 7.660 -5.384 1.00 93.25 70 THR A O 1
ATOM 526 N N . ARG A 1 71 ? -8.717 7.679 -5.172 1.00 94.88 71 ARG A N 1
ATOM 527 C CA . ARG A 1 71 ? -8.419 6.507 -5.999 1.00 94.88 71 ARG A CA 1
ATOM 528 C C . ARG A 1 71 ? -7.172 5.809 -5.477 1.00 94.88 71 ARG A C 1
ATOM 530 O O . ARG A 1 71 ? -6.415 6.374 -4.681 1.00 94.88 71 ARG A O 1
ATOM 537 N N . PHE A 1 72 ? -6.957 4.590 -5.950 1.00 96.88 72 PHE A N 1
ATOM 538 C CA . PHE A 1 72 ? -5.697 3.910 -5.722 1.00 96.88 72 PHE A CA 1
ATOM 539 C C . PHE A 1 72 ? -4.657 4.398 -6.722 1.00 96.88 72 PHE A C 1
ATOM 541 O O . PHE A 1 72 ? -4.980 4.743 -7.858 1.00 96.88 72 PHE A O 1
ATOM 548 N N . GLU A 1 73 ? -3.404 4.419 -6.300 1.00 95.31 73 GLU A N 1
ATOM 549 C CA . GLU A 1 73 ? -2.261 4.657 -7.175 1.00 95.31 73 GLU A CA 1
ATOM 550 C C . GLU A 1 73 ? -1.236 3.564 -6.925 1.00 95.31 73 GLU A C 1
ATOM 552 O O . GLU A 1 73 ? -1.078 3.114 -5.786 1.00 95.31 73 GLU A O 1
ATOM 557 N N . HIS A 1 74 ? -0.521 3.159 -7.968 1.00 94.88 74 HIS A N 1
ATOM 558 C CA . HIS A 1 74 ? 0.598 2.244 -7.820 1.00 94.88 74 HIS A CA 1
ATOM 559 C C . HIS A 1 74 ? 1.812 2.703 -8.614 1.00 94.88 74 HIS A C 1
ATOM 561 O O . HIS A 1 74 ? 1.708 3.375 -9.635 1.00 94.88 74 HIS A O 1
ATOM 567 N N . LEU A 1 75 ? 2.981 2.308 -8.129 1.00 93.56 75 LEU A N 1
ATOM 568 C CA . LEU A 1 75 ? 4.289 2.690 -8.629 1.00 93.56 75 LEU A CA 1
ATOM 569 C C . LEU A 1 75 ? 5.174 1.448 -8.690 1.00 93.56 75 LEU A C 1
ATOM 571 O O . LEU A 1 75 ? 5.248 0.702 -7.718 1.00 93.56 75 LEU A O 1
ATOM 575 N N . SER A 1 76 ? 5.883 1.242 -9.795 1.00 93.38 76 SER A N 1
ATOM 576 C CA . SER A 1 76 ? 6.931 0.223 -9.901 1.00 93.38 76 SER A CA 1
ATOM 577 C C . SER A 1 76 ? 8.296 0.887 -10.018 1.00 93.38 76 SER A C 1
ATOM 579 O O . SER A 1 76 ? 8.498 1.777 -10.849 1.00 93.38 76 SER A O 1
ATOM 581 N N . VAL A 1 77 ? 9.231 0.449 -9.177 1.00 91.69 77 VAL A N 1
ATOM 582 C CA . VAL A 1 77 ? 10.591 0.979 -9.095 1.00 91.69 77 VAL A CA 1
ATOM 583 C C . VAL A 1 77 ? 11.580 -0.149 -9.355 1.00 91.69 77 VAL A C 1
ATOM 585 O O . VAL A 1 77 ? 11.695 -1.089 -8.573 1.00 91.69 77 VAL A O 1
ATOM 588 N N . TRP A 1 78 ? 12.315 -0.047 -10.460 1.00 90.00 78 TRP A N 1
ATOM 589 C CA . TRP A 1 78 ? 13.398 -0.965 -10.792 1.00 90.00 78 TRP A CA 1
ATOM 590 C C . TRP A 1 78 ? 14.735 -0.458 -10.224 1.00 90.00 78 TRP A C 1
ATOM 592 O O . TRP A 1 78 ? 15.024 0.741 -10.311 1.00 90.00 78 TRP A O 1
ATOM 602 N N . PRO A 1 79 ? 15.601 -1.324 -9.677 1.00 79.19 79 PRO A N 1
ATOM 603 C CA . PRO A 1 79 ? 16.934 -0.924 -9.241 1.00 79.19 79 PRO A CA 1
ATOM 604 C C . PRO A 1 79 ? 17.771 -0.331 -10.394 1.00 79.19 79 PRO A C 1
ATOM 606 O O . PRO A 1 79 ? 17.766 -0.887 -11.492 1.00 79.19 79 PRO A O 1
ATOM 609 N N . PRO A 1 80 ? 18.536 0.757 -10.185 1.00 74.44 80 PRO A N 1
ATOM 610 C CA . PRO A 1 80 ? 18.778 1.458 -8.928 1.00 74.44 80 PRO A CA 1
ATOM 611 C C . PRO A 1 80 ? 17.927 2.740 -8.814 1.00 74.44 80 PRO A C 1
ATOM 613 O O . PRO A 1 80 ? 18.495 3.823 -8.843 1.00 74.44 80 PRO A O 1
ATOM 616 N N . TRP A 1 81 ? 16.598 2.638 -8.669 1.00 78.31 81 TRP A N 1
ATOM 617 C CA . TRP A 1 81 ? 15.636 3.761 -8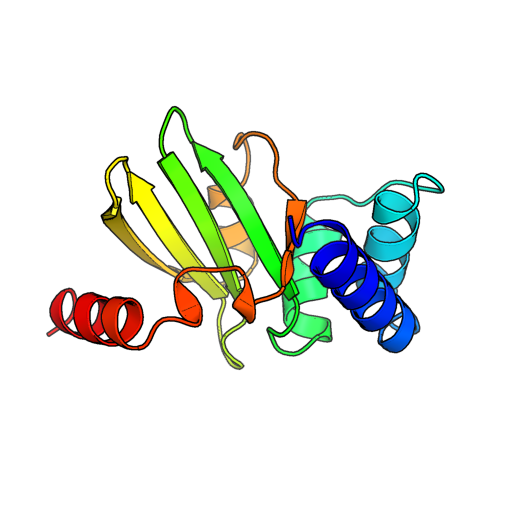.521 1.00 78.31 81 TRP A CA 1
ATOM 618 C C . TRP A 1 81 ? 15.025 4.323 -9.816 1.00 78.31 81 TRP A C 1
ATOM 620 O O . TRP A 1 81 ? 14.661 5.495 -9.887 1.00 78.31 81 TRP A O 1
ATOM 630 N N . THR A 1 82 ? 14.867 3.493 -10.847 1.00 84.44 82 THR A N 1
ATOM 631 C CA . THR A 1 82 ? 14.144 3.876 -12.068 1.00 84.44 82 THR A CA 1
ATOM 632 C C . THR A 1 82 ? 12.654 3.606 -11.910 1.00 84.44 82 THR A C 1
ATOM 634 O O . THR A 1 82 ? 12.249 2.460 -11.731 1.00 84.44 82 THR A O 1
ATOM 637 N N . ILE A 1 83 ? 11.830 4.648 -12.019 1.00 85.50 83 ILE A N 1
ATOM 638 C CA . ILE A 1 83 ? 10.376 4.495 -12.104 1.00 85.50 83 ILE A CA 1
ATOM 639 C C . ILE A 1 83 ? 10.040 3.906 -13.474 1.00 85.50 83 ILE A C 1
ATOM 641 O O . ILE A 1 83 ? 10.354 4.509 -14.499 1.00 85.50 83 ILE A O 1
ATOM 645 N N . THR A 1 84 ? 9.425 2.728 -13.490 1.00 84.31 84 THR A N 1
ATOM 646 C CA . THR A 1 84 ? 9.069 2.019 -14.728 1.00 84.31 84 THR A CA 1
ATOM 647 C C . THR A 1 84 ? 7.575 2.025 -15.008 1.00 84.31 84 THR A C 1
ATOM 649 O O . THR A 1 84 ? 7.178 1.865 -16.159 1.00 84.31 84 THR A O 1
ATOM 652 N N . ASN A 1 85 ? 6.747 2.218 -13.982 1.00 85.50 85 ASN A N 1
ATOM 653 C CA . ASN A 1 85 ? 5.301 2.279 -14.122 1.00 85.50 85 ASN A CA 1
ATOM 654 C C . ASN A 1 85 ? 4.696 3.152 -13.024 1.00 85.50 85 ASN A C 1
ATOM 656 O O . ASN A 1 85 ? 5.113 3.050 -11.871 1.00 85.50 85 ASN A O 1
ATOM 660 N N . TYR A 1 86 ? 3.707 3.964 -13.374 1.00 89.50 86 TYR A N 1
ATOM 661 C CA . TYR A 1 86 ? 2.875 4.702 -12.435 1.00 89.50 86 TYR A CA 1
ATOM 662 C C . TYR A 1 86 ? 1.478 4.851 -13.023 1.00 89.50 86 TYR A C 1
ATOM 664 O O . TYR A 1 86 ? 1.349 5.297 -14.162 1.00 89.50 86 TYR A O 1
ATOM 672 N N . ASP A 1 87 ? 0.455 4.496 -12.253 1.00 91.12 87 ASP A N 1
ATOM 673 C CA . ASP A 1 87 ? -0.932 4.604 -12.697 1.00 91.12 87 ASP A CA 1
ATOM 674 C C . ASP A 1 87 ? -1.882 4.877 -11.527 1.00 91.12 87 ASP A C 1
ATOM 676 O O . ASP A 1 87 ? -1.545 4.665 -10.357 1.00 91.12 87 ASP A O 1
ATOM 680 N N . HIS A 1 88 ? -3.083 5.341 -11.866 1.00 91.06 88 HIS A N 1
ATOM 681 C CA . HIS A 1 88 ? -4.208 5.457 -10.959 1.00 91.06 88 HIS A CA 1
ATOM 682 C C . HIS A 1 88 ? -5.308 4.492 -11.362 1.00 91.06 88 HIS A C 1
ATOM 684 O O . HIS A 1 88 ? -5.661 4.385 -12.532 1.00 91.06 88 HIS A O 1
ATOM 690 N N . THR A 1 89 ? -5.916 3.848 -10.379 1.00 94.00 89 THR A N 1
ATOM 691 C CA . THR A 1 89 ? -6.837 2.759 -10.651 1.00 94.00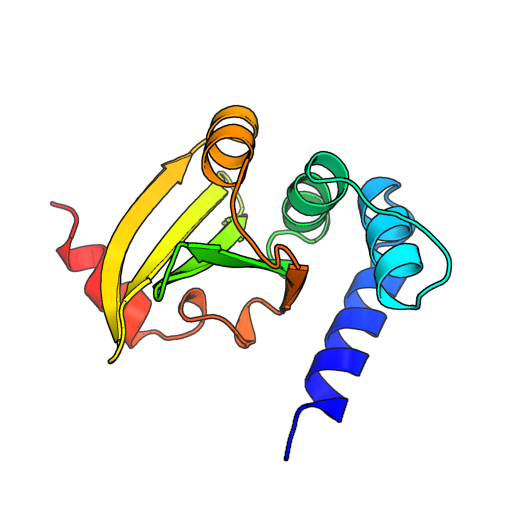 89 THR A CA 1
ATOM 692 C C . THR A 1 89 ? -7.908 2.627 -9.570 1.00 94.00 89 THR A C 1
ATOM 694 O O . THR A 1 89 ? -7.878 3.317 -8.541 1.00 94.00 89 THR A O 1
ATOM 697 N N . ASP A 1 90 ? -8.896 1.775 -9.823 1.00 95.75 90 ASP A N 1
ATOM 698 C CA . ASP A 1 90 ? -9.892 1.394 -8.832 1.00 95.75 90 ASP A CA 1
ATOM 699 C C . ASP A 1 90 ? -9.442 0.170 -8.019 1.00 95.75 90 ASP A C 1
ATOM 701 O O . ASP A 1 90 ? -8.356 -0.381 -8.203 1.00 9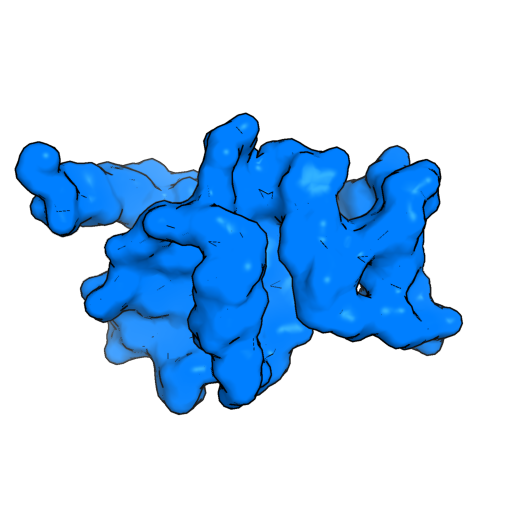5.75 90 ASP A O 1
ATOM 705 N N . ARG A 1 91 ? -10.275 -0.243 -7.059 1.00 95.50 91 ARG A N 1
ATOM 706 C CA . ARG A 1 91 ? -9.955 -1.369 -6.178 1.00 95.50 91 ARG A CA 1
ATOM 707 C C . ARG A 1 91 ? -9.767 -2.675 -6.951 1.00 95.50 91 ARG A C 1
ATOM 709 O O . ARG A 1 91 ? -8.839 -3.414 -6.651 1.00 95.50 91 ARG A O 1
ATOM 716 N N . ALA A 1 92 ? -10.663 -2.979 -7.888 1.00 95.94 92 ALA A N 1
ATOM 717 C CA . ALA A 1 92 ? -10.686 -4.269 -8.573 1.00 95.94 92 ALA A CA 1
ATOM 718 C C . ALA A 1 92 ? -9.503 -4.405 -9.536 1.00 95.94 92 ALA A C 1
ATOM 720 O O . ALA A 1 92 ? -8.919 -5.482 -9.672 1.00 95.94 9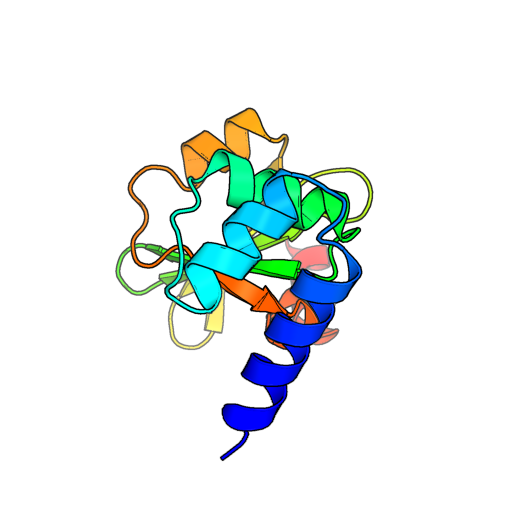2 ALA A O 1
ATOM 721 N N . ASP A 1 93 ? -9.133 -3.306 -10.181 1.00 96.62 93 ASP A N 1
ATOM 722 C CA . ASP A 1 93 ? -7.978 -3.261 -11.063 1.00 96.62 93 ASP A CA 1
ATOM 723 C C . ASP A 1 93 ? -6.657 -3.277 -10.278 1.00 96.62 93 ASP A C 1
ATOM 725 O O . ASP A 1 93 ? -5.736 -3.992 -10.681 1.00 96.62 93 ASP A O 1
ATOM 729 N N . LEU A 1 94 ? -6.570 -2.612 -9.114 1.00 96.88 94 LEU A N 1
ATOM 730 C CA . LEU A 1 94 ? -5.406 -2.762 -8.231 1.00 96.88 94 LEU A CA 1
ATOM 731 C C . LEU A 1 94 ? -5.274 -4.194 -7.696 1.00 96.88 94 LEU A C 1
ATOM 733 O O . LEU A 1 94 ? -4.170 -4.735 -7.659 1.00 96.88 94 LEU A O 1
ATOM 737 N N . GLU A 1 95 ? -6.385 -4.815 -7.298 1.00 96.81 95 GLU A N 1
ATOM 738 C CA . GLU A 1 95 ? -6.416 -6.208 -6.846 1.00 96.81 95 GLU A CA 1
ATOM 739 C C . GLU A 1 95 ? -5.862 -7.137 -7.928 1.00 96.81 95 GLU A C 1
ATOM 741 O O . GLU A 1 95 ? -4.956 -7.922 -7.663 1.00 96.81 95 GLU A O 1
ATOM 746 N N . ARG A 1 96 ? -6.310 -6.967 -9.179 1.00 96.44 96 ARG A N 1
ATOM 747 C CA . ARG A 1 96 ? -5.792 -7.725 -10.326 1.00 96.44 96 ARG A CA 1
ATOM 748 C C . ARG A 1 96 ? -4.316 -7.443 -10.609 1.00 96.44 96 ARG A C 1
ATOM 750 O O . ARG A 1 96 ? -3.602 -8.342 -11.034 1.00 96.44 96 ARG A O 1
ATOM 757 N N . PHE A 1 97 ? -3.857 -6.209 -10.413 1.00 95.38 97 PHE A N 1
ATOM 758 C CA . PHE A 1 97 ? -2.453 -5.849 -10.609 1.00 95.38 97 PHE A CA 1
ATOM 759 C C . PHE A 1 97 ? -1.530 -6.477 -9.553 1.00 95.38 97 PHE A C 1
ATOM 761 O O . PHE A 1 97 ? -0.399 -6.852 -9.874 1.00 95.38 97 PHE A O 1
ATOM 768 N N . LEU A 1 98 ? -1.991 -6.564 -8.302 1.00 96.44 98 LEU A N 1
ATOM 769 C CA . LEU A 1 98 ? -1.247 -7.165 -7.192 1.00 96.44 98 LEU A CA 1
ATOM 770 C C . LEU A 1 98 ? -1.371 -8.691 -7.140 1.00 96.44 98 LEU A C 1
ATOM 772 O O . LEU A 1 98 ? -0.514 -9.335 -6.532 1.00 96.44 98 LEU A O 1
ATOM 776 N N . ASP A 1 99 ? -2.385 -9.270 -7.782 1.00 94.94 99 ASP A N 1
ATOM 777 C CA . ASP A 1 99 ? -2.521 -10.718 -7.906 1.00 94.94 99 ASP A CA 1
ATOM 778 C C . ASP A 1 99 ? -1.270 -11.334 -8.557 1.00 94.94 99 ASP A C 1
ATOM 780 O O . ASP A 1 99 ? -0.744 -10.855 -9.564 1.00 94.94 99 ASP A O 1
ATOM 784 N N . GLY A 1 100 ? -0.737 -12.379 -7.927 1.00 91.38 100 GLY A N 1
ATOM 785 C CA . GLY A 1 100 ? 0.512 -13.024 -8.337 1.00 91.38 100 GLY A CA 1
ATOM 786 C C . GLY A 1 100 ? 1.810 -12.277 -7.988 1.00 91.38 100 GLY A C 1
ATOM 787 O O . GLY A 1 100 ? 2.886 -12.814 -8.266 1.00 91.38 100 GLY A O 1
ATOM 788 N N . LYS A 1 101 ? 1.766 -11.091 -7.358 1.00 95.94 101 LYS A N 1
ATOM 789 C CA . LYS A 1 101 ? 2.978 -10.429 -6.837 1.00 95.94 101 LYS A CA 1
ATOM 790 C C . LYS A 1 101 ? 3.459 -11.074 -5.539 1.00 95.94 101 LYS A C 1
ATOM 792 O O . LYS A 1 101 ? 2.680 -11.584 -4.737 1.00 95.94 101 LYS A O 1
ATOM 797 N N . ALA A 1 102 ? 4.768 -11.031 -5.316 1.00 96.06 102 ALA A N 1
ATOM 798 C CA . ALA A 1 102 ? 5.380 -11.609 -4.126 1.00 96.06 102 ALA A CA 1
ATOM 799 C C . ALA A 1 102 ? 5.413 -10.609 -2.961 1.00 96.06 102 ALA A C 1
ATOM 801 O O . ALA A 1 102 ? 5.498 -9.399 -3.165 1.00 96.06 102 ALA A O 1
ATOM 802 N N . ASN A 1 103 ? 5.420 -11.127 -1.728 1.00 95.06 103 ASN A N 1
ATOM 803 C CA . ASN A 1 103 ? 5.688 -10.364 -0.502 1.00 95.06 103 ASN A CA 1
ATOM 804 C C . ASN A 1 103 ? 4.823 -9.103 -0.318 1.00 95.06 103 ASN A C 1
ATOM 806 O O . ASN A 1 103 ? 5.317 -8.093 0.198 1.00 95.06 103 ASN A O 1
ATOM 810 N N . VAL A 1 104 ? 3.551 -9.173 -0.732 1.00 97.19 104 VAL A N 1
ATOM 811 C CA . VAL A 1 104 ? 2.563 -8.111 -0.511 1.00 97.19 104 VAL A CA 1
ATOM 812 C C . VAL A 1 104 ? 2.370 -7.929 0.991 1.00 97.19 104 VAL A C 1
ATOM 814 O O . VAL A 1 104 ? 1.994 -8.866 1.693 1.00 97.19 104 VAL A O 1
ATOM 817 N N . ARG A 1 105 ? 2.663 -6.732 1.495 1.00 96.44 105 ARG A N 1
ATOM 818 C CA . ARG A 1 105 ? 2.586 -6.419 2.925 1.00 96.44 105 ARG A CA 1
ATOM 819 C C . ARG A 1 105 ? 2.263 -4.944 3.165 1.00 96.44 105 ARG A C 1
ATOM 821 O O . ARG A 1 105 ? 2.619 -4.110 2.325 1.00 96.44 105 ARG A O 1
ATOM 828 N N . PRO A 1 106 ? 1.630 -4.611 4.302 1.00 97.31 106 PRO A N 1
ATOM 829 C CA . PRO A 1 106 ? 1.406 -3.227 4.687 1.00 97.31 106 PRO A CA 1
ATOM 830 C C . PRO A 1 106 ? 2.720 -2.531 5.056 1.00 97.31 106 PRO A C 1
ATOM 832 O O . PRO A 1 106 ? 3.683 -3.153 5.508 1.00 97.31 106 PRO A O 1
ATOM 835 N N . THR A 1 107 ? 2.752 -1.222 4.852 1.00 97.31 107 THR A N 1
ATOM 836 C CA . THR A 1 107 ? 3.823 -0.325 5.281 1.00 97.31 107 THR A CA 1
ATOM 837 C C . THR A 1 107 ? 3.253 1.075 5.503 1.00 97.31 107 THR A C 1
ATOM 839 O O . THR A 1 107 ? 2.157 1.380 5.036 1.00 97.31 107 THR A O 1
ATOM 842 N N . LEU A 1 108 ? 3.973 1.942 6.209 1.00 96.94 108 LEU A N 1
ATOM 843 C CA . LEU A 1 108 ? 3.571 3.341 6.345 1.00 96.94 108 LEU A CA 1
ATOM 844 C C . LEU A 1 108 ? 3.833 4.096 5.045 1.00 96.94 108 LEU A C 1
ATOM 846 O O . LEU A 1 108 ? 4.874 3.900 4.415 1.00 96.94 108 LEU A O 1
ATOM 850 N N . HIS A 1 109 ? 2.934 5.009 4.684 1.00 94.19 109 HIS A N 1
ATOM 851 C CA . HIS A 1 109 ? 3.101 5.911 3.544 1.00 94.19 109 HIS A CA 1
ATOM 852 C C . HIS A 1 109 ? 4.480 6.585 3.531 1.00 94.19 109 HIS A C 1
ATOM 854 O O . HIS A 1 109 ? 5.151 6.613 2.497 1.00 94.19 109 HIS A O 1
ATOM 860 N N . ASP A 1 110 ? 4.935 7.060 4.689 1.00 93.00 110 ASP A N 1
ATOM 861 C CA . ASP A 1 110 ? 6.190 7.801 4.833 1.00 93.00 110 ASP A CA 1
ATOM 862 C C . ASP A 1 110 ? 7.443 6.945 4.609 1.00 93.00 110 ASP A C 1
ATOM 864 O O . ASP A 1 110 ? 8.522 7.470 4.335 1.00 93.00 110 ASP A O 1
ATOM 868 N N . ALA A 1 111 ? 7.295 5.618 4.639 1.00 91.56 111 ALA A N 1
ATOM 869 C CA . ALA A 1 111 ? 8.344 4.673 4.274 1.00 91.56 111 ALA A CA 1
ATOM 870 C C . ALA A 1 111 ? 8.379 4.363 2.763 1.00 91.56 111 ALA A C 1
ATOM 872 O O . ALA A 1 111 ? 9.217 3.578 2.313 1.00 91.56 111 ALA A O 1
ATOM 873 N N . THR A 1 112 ? 7.484 4.956 1.965 1.00 91.94 112 THR A N 1
ATOM 874 C CA . THR A 1 112 ? 7.377 4.707 0.522 1.00 91.94 112 THR A CA 1
ATOM 875 C C . THR A 1 112 ? 7.913 5.874 -0.315 1.00 91.94 112 THR A C 1
ATOM 877 O O . THR A 1 112 ? 7.981 7.015 0.152 1.00 91.94 112 THR A O 1
ATOM 880 N N . PRO A 1 113 ? 8.227 5.646 -1.606 1.00 90.12 113 PRO A N 1
ATOM 881 C CA . PRO A 1 113 ? 8.597 6.724 -2.517 1.00 90.12 113 PRO A CA 1
ATOM 882 C C . PRO A 1 113 ? 7.530 7.818 -2.677 1.00 90.12 113 PRO A C 1
ATOM 884 O O . PRO A 1 113 ? 7.887 8.918 -3.093 1.00 90.12 113 PRO A O 1
ATOM 887 N N . PHE A 1 114 ? 6.258 7.560 -2.341 1.00 88.44 114 PHE A N 1
ATOM 888 C CA . PHE A 1 114 ? 5.183 8.557 -2.419 1.00 88.44 114 PHE A CA 1
ATOM 889 C C . PHE A 1 114 ? 5.389 9.745 -1.472 1.00 88.44 114 PHE A C 1
ATOM 891 O O . PHE A 1 114 ? 4.957 10.852 -1.786 1.00 88.44 114 PHE A O 1
ATOM 898 N N . ALA A 1 115 ? 6.101 9.547 -0.360 1.00 87.88 115 ALA A N 1
ATOM 899 C CA . ALA A 1 115 ? 6.424 10.614 0.583 1.00 87.88 115 ALA A CA 1
ATOM 900 C C . ALA A 1 115 ? 7.563 11.531 0.103 1.00 87.88 115 ALA A C 1
ATOM 902 O O . ALA A 1 115 ? 7.781 12.602 0.667 1.00 87.88 115 ALA A O 1
ATOM 903 N N . SER A 1 116 ? 8.292 11.142 -0.950 1.00 84.00 116 SER A N 1
ATOM 904 C CA . SER A 1 116 ? 9.394 11.937 -1.495 1.00 84.00 116 SER A CA 1
ATOM 905 C C . SER A 1 116 ? 8.884 13.001 -2.476 1.00 84.00 116 SER A C 1
ATOM 907 O O . SER A 1 116 ? 8.371 12.650 -3.546 1.00 84.00 116 SER A O 1
ATOM 909 N N . PRO A 1 117 ? 9.112 14.305 -2.212 1.00 70.62 117 PRO A N 1
ATOM 910 C CA . PRO A 1 117 ? 8.741 15.380 -3.136 1.00 70.62 117 PRO A CA 1
ATOM 911 C C . PRO A 1 117 ? 9.397 15.236 -4.514 1.00 70.62 117 PRO A C 1
ATOM 913 O O . PRO A 1 117 ? 8.816 15.615 -5.529 1.00 70.62 117 PRO A O 1
ATOM 916 N N . THR A 1 118 ? 10.601 14.660 -4.566 1.00 71.81 118 THR A N 1
ATOM 917 C CA . THR A 1 118 ? 11.337 14.414 -5.814 1.00 71.81 118 THR A CA 1
ATOM 918 C C . THR A 1 118 ? 10.675 13.324 -6.650 1.00 71.81 118 THR A C 1
ATOM 920 O O . THR A 1 118 ? 10.585 13.459 -7.871 1.00 71.81 118 THR A O 1
ATOM 923 N N . THR A 1 119 ? 10.181 12.260 -6.008 1.00 73.81 119 THR A N 1
ATOM 924 C CA . THR A 1 119 ? 9.407 11.211 -6.684 1.00 73.81 119 THR A CA 1
ATOM 925 C C . THR A 1 119 ? 8.115 11.804 -7.224 1.00 73.81 119 THR A C 1
ATOM 927 O O . THR A 1 119 ? 7.863 11.702 -8.419 1.00 73.81 119 THR A O 1
ATOM 930 N N . VAL A 1 120 ? 7.351 12.517 -6.391 1.00 66.44 120 VAL A N 1
ATOM 931 C CA . VAL A 1 120 ? 6.096 13.169 -6.798 1.00 66.44 120 VAL A CA 1
ATOM 932 C C . VAL A 1 120 ? 6.322 14.138 -7.965 1.00 66.44 120 VAL A C 1
ATOM 934 O O . VAL A 1 120 ? 5.608 14.085 -8.964 1.00 66.44 120 VAL A O 1
ATOM 937 N N . GLY A 1 121 ? 7.366 14.968 -7.900 1.00 60.81 121 GLY A N 1
ATOM 938 C CA . GLY A 1 121 ? 7.726 15.886 -8.982 1.00 60.81 121 GLY A CA 1
ATOM 939 C C . GLY A 1 121 ? 8.219 15.192 -10.258 1.00 60.81 121 GLY A C 1
ATOM 940 O O . GLY A 1 121 ? 8.094 15.756 -11.343 1.00 60.81 121 GLY A O 1
ATOM 941 N N . SER A 1 122 ? 8.761 13.975 -10.160 1.00 67.62 122 SER A N 1
ATOM 942 C CA . SER A 1 122 ? 9.132 13.158 -11.325 1.00 67.62 122 SER A CA 1
ATOM 943 C C . SER A 1 122 ? 7.905 12.499 -11.952 1.00 67.62 122 SER A C 1
ATOM 945 O O . SER A 1 122 ? 7.771 12.514 -13.171 1.00 67.62 122 SER A O 1
ATOM 947 N N . LEU A 1 123 ? 6.972 12.004 -11.133 1.00 65.06 123 LEU A N 1
ATOM 948 C CA . LEU A 1 123 ? 5.695 11.432 -11.574 1.00 65.06 123 LEU A CA 1
ATOM 949 C C . LEU A 1 123 ? 4.835 12.453 -12.324 1.00 65.06 123 LEU A C 1
ATOM 951 O O . LEU A 1 123 ? 4.264 12.125 -13.359 1.00 65.06 123 LEU A O 1
ATOM 955 N N . GLN A 1 124 ? 4.836 13.713 -11.881 1.00 59.62 124 GLN A N 1
ATOM 956 C CA . GLN A 1 124 ? 4.179 14.810 -12.599 1.00 59.62 124 GLN A CA 1
ATOM 957 C C . GLN A 1 124 ? 4.747 15.064 -14.006 1.00 59.62 124 GLN A C 1
ATOM 959 O O . GLN A 1 124 ? 4.056 15.660 -14.819 1.00 59.62 124 GLN A O 1
ATOM 964 N N . ARG A 1 125 ? 5.978 14.630 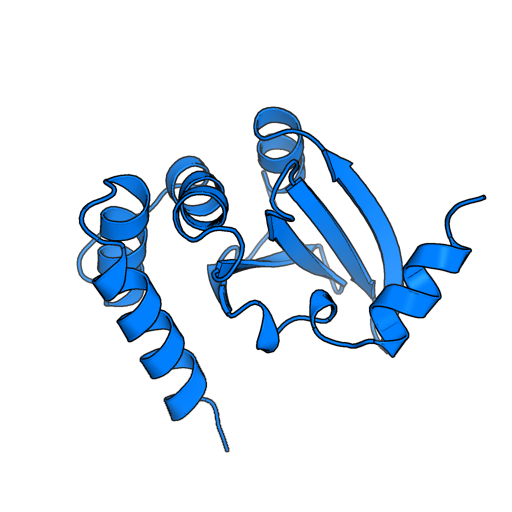-14.322 1.00 56.00 125 ARG A N 1
ATOM 965 C CA . ARG A 1 125 ? 6.563 14.759 -15.675 1.00 56.00 125 ARG A CA 1
ATOM 966 C C . ARG A 1 125 ? 6.262 13.579 -16.592 1.00 56.00 125 ARG A C 1
ATOM 968 O O . ARG A 1 125 ? 6.424 13.710 -17.801 1.00 56.00 125 ARG A O 1
ATOM 975 N N . PHE A 1 126 ? 5.854 12.440 -16.034 1.00 53.66 126 PHE A N 1
ATOM 976 C CA . PHE A 1 126 ? 5.364 11.298 -16.809 1.00 53.66 126 PHE A CA 1
ATOM 977 C C . PHE A 1 126 ? 3.918 11.506 -17.294 1.00 53.66 126 PHE A C 1
ATOM 979 O O . PHE A 1 126 ? 3.375 10.641 -17.977 1.00 53.66 126 PHE A O 1
ATOM 986 N N . TRP A 1 127 ? 3.319 12.665 -16.995 1.00 36.56 127 TRP A N 1
ATOM 987 C CA . TRP A 1 127 ? 1.973 13.049 -17.402 1.00 36.56 127 TRP A CA 1
ATOM 988 C C . TRP A 1 127 ? 1.964 14.443 -18.075 1.00 36.56 127 TRP A C 1
ATOM 990 O O . TRP A 1 127 ? 2.556 15.368 -17.517 1.00 36.56 127 TRP A O 1
ATOM 1000 N N . PRO A 1 128 ? 1.341 14.613 -19.258 1.00 42.44 128 PRO A N 1
ATOM 1001 C CA . PRO A 1 128 ? 1.059 15.919 -19.863 1.00 42.44 128 PRO A CA 1
ATOM 1002 C C . PRO A 1 128 ? -0.188 16.616 -19.293 1.00 42.44 128 PRO A C 1
ATOM 1004 O O . PRO A 1 128 ? -1.167 15.926 -18.929 1.00 42.44 128 PRO A O 1
#

Secondary structure (DSSP, 8-state):
--HHHHHHHHHHHHHHTTTSHHHHHHHHHHTTSS---HHHHHHHHHHTTTSEEEEEEETTEEEEEEE-SSSEEEEEEETTTEEEEEEEE-HHHHHHHHTT-EEEEEEEGGGSGGG-HHHHHHHTTS--

Foldseek 3Di:
DCVVPFLVVLLVLLVVLCVDPLSVQQNCVSVVNHHHDPLSQLVNLVSSQFQKKKWFDDPQWIKIWHHPNPWIKIWTAHPPGDTDDIDTDHPVVVSVVCVPTHPIHIGGPCVDCNVPPVSVVVVVVVDD

Nearest PDB structures (foldseek):
  6deg-assembly1_A  TM=3.666E-01  e=1.026E+00  Bartonella birtlesii LL-WM9
  8dt6-assembly1_B  TM=2.941E-01  e=1.656E+00  Elizabethkingia anophelis NUHP1
  8dt6-assembly1_C  TM=3.187E-01  e=1.156E+00  Elizabethkingia anophelis NUHP1
  8dt6-assembly1_A  TM=2.794E-01  e=2.235E+00  Elizabethkingia anophelis NUHP1
  6jir-assembly2_B-3  TM=3.451E-01  e=2.839E+00  Caulobacter vibrioides CB15